Protein AF-A0A972DZ40-F1 (afdb_monomer_lite)

Foldseek 3Di:
DDDDDDDQDPVNVVVVVVVCVVPVQQPDPVSVVVVVCVCVVLVLVPPDLAHPPGDPVVLVVQLVVQCVVQVADDDVSVVVSVVVSSNVSSVVSVVVVVVVVVVVVVVVVLVPDVVNVVPVVVDDPPPPDDPDDDPDDDDDDDDDDDDDDDDD

Structure (mmCIF, N/CA/C/O backbone):
data_AF-A0A972DZ40-F1
#
_entry.id   AF-A0A972DZ40-F1
#
loop_
_atom_site.group_PDB
_atom_site.id
_atom_site.type_symbol
_atom_site.label_atom_id
_atom_site.label_alt_id
_atom_site.label_comp_id
_atom_site.label_asym_id
_atom_site.label_entity_id
_atom_site.label_seq_id
_atom_site.pdbx_PDB_ins_code
_atom_site.Cartn_x
_atom_site.Cartn_y
_atom_site.Cartn_z
_atom_site.occupancy
_atom_site.B_iso_or_equiv
_atom_site.auth_seq_id
_atom_site.auth_comp_id
_atom_site.auth_asym_id
_atom_site.auth_atom_id
_atom_site.pdbx_PDB_model_num
ATOM 1 N N . MET A 1 1 ? 30.325 13.848 11.980 1.00 39.97 1 MET A N 1
ATOM 2 C CA . MET A 1 1 ? 29.545 14.447 13.086 1.00 39.97 1 MET A CA 1
ATOM 3 C C . MET A 1 1 ? 28.977 13.327 13.951 1.00 39.97 1 MET A C 1
ATOM 5 O O . MET A 1 1 ? 28.125 12.584 13.479 1.00 39.97 1 MET A O 1
ATOM 9 N N . ALA A 1 2 ? 29.494 13.131 15.166 1.00 48.75 2 ALA A N 1
ATOM 10 C CA . ALA A 1 2 ? 28.999 12.096 16.076 1.00 48.75 2 ALA A CA 1
ATOM 11 C C . ALA A 1 2 ? 27.665 12.541 16.701 1.00 48.75 2 ALA A C 1
ATOM 13 O O . ALA A 1 2 ? 27.580 13.633 17.260 1.00 48.75 2 ALA A O 1
ATOM 14 N N . LYS A 1 3 ? 26.619 11.711 16.611 1.00 55.06 3 LYS A N 1
ATOM 15 C CA . LYS A 1 3 ? 25.353 11.950 17.319 1.00 55.06 3 LYS A CA 1
ATOM 16 C C . LYS A 1 3 ? 25.603 11.801 18.822 1.00 55.06 3 LYS A C 1
ATOM 18 O O . LYS A 1 3 ? 25.864 10.695 19.292 1.00 55.06 3 LYS A O 1
ATOM 23 N N . GLN A 1 4 ? 25.522 12.892 19.580 1.00 59.78 4 GLN A N 1
ATOM 24 C CA . GLN A 1 4 ? 25.469 12.819 21.040 1.00 59.78 4 GLN A CA 1
ATOM 25 C C . GLN A 1 4 ? 24.189 12.078 21.455 1.00 59.78 4 GLN A C 1
ATOM 27 O O . GLN A 1 4 ? 23.081 12.519 21.155 1.00 59.78 4 GLN A O 1
ATOM 32 N N . LYS A 1 5 ? 24.330 10.940 22.147 1.00 61.31 5 LYS A N 1
ATOM 33 C CA . LYS A 1 5 ? 23.217 10.303 22.863 1.00 61.31 5 LYS A CA 1
ATOM 34 C C . LYS A 1 5 ? 22.827 11.215 24.028 1.00 61.31 5 LYS A C 1
ATOM 36 O O . LYS A 1 5 ? 23.610 11.381 24.961 1.00 61.31 5 LYS A O 1
ATOM 41 N N . LEU A 1 6 ? 21.627 11.788 23.981 1.00 69.75 6 LEU A N 1
ATOM 42 C CA . LEU A 1 6 ? 21.019 12.456 25.133 1.00 69.75 6 LEU A CA 1
ATOM 43 C C . LEU A 1 6 ? 20.933 11.452 26.292 1.00 69.75 6 LEU A C 1
ATOM 45 O O . LEU A 1 6 ? 20.396 10.355 26.125 1.00 69.75 6 LEU A O 1
ATOM 49 N N . LYS A 1 7 ? 21.502 11.801 27.452 1.00 74.69 7 LYS A N 1
ATOM 50 C CA . LYS A 1 7 ? 21.421 10.967 28.655 1.00 74.69 7 LYS A CA 1
ATOM 51 C C . LYS A 1 7 ? 19.976 10.955 29.147 1.00 74.69 7 LYS A C 1
ATOM 53 O O . LYS A 1 7 ? 19.438 11.989 29.529 1.00 74.69 7 LYS A O 1
ATOM 58 N N . THR A 1 8 ? 19.360 9.779 29.127 1.00 78.62 8 THR A N 1
ATOM 59 C CA . THR A 1 8 ? 18.062 9.530 29.755 1.00 78.62 8 THR A CA 1
ATOM 60 C C . THR A 1 8 ? 18.179 9.809 31.251 1.00 78.62 8 THR A C 1
ATOM 62 O O . THR A 1 8 ? 19.106 9.331 31.899 1.00 78.62 8 THR A O 1
ATOM 65 N N . THR A 1 9 ? 17.268 10.609 31.796 1.00 84.50 9 THR A N 1
ATOM 66 C CA . THR A 1 9 ? 17.256 10.924 33.233 1.00 84.50 9 THR A CA 1
ATOM 67 C C . THR A 1 9 ? 16.855 9.701 34.062 1.00 84.50 9 THR A C 1
ATOM 69 O O . THR A 1 9 ? 16.181 8.792 33.566 1.00 84.50 9 THR A O 1
ATOM 72 N N . ASP A 1 10 ? 17.200 9.679 35.350 1.00 85.56 10 ASP A N 1
ATOM 73 C CA . ASP A 1 10 ? 16.820 8.575 36.246 1.00 85.56 10 ASP A CA 1
ATOM 74 C C . ASP A 1 10 ? 15.298 8.403 36.332 1.00 85.56 10 ASP A C 1
ATOM 76 O O . ASP A 1 10 ? 14.793 7.279 36.334 1.00 85.56 10 ASP A O 1
ATOM 80 N N . LYS A 1 11 ? 14.557 9.520 36.292 1.00 86.00 11 LYS A N 1
ATOM 81 C CA . LYS A 1 11 ? 13.089 9.531 36.222 1.00 86.00 11 LYS A CA 1
ATOM 82 C C . LYS A 1 11 ? 12.571 8.863 34.950 1.00 86.00 11 LYS A C 1
ATOM 84 O O . LYS A 1 11 ? 11.680 8.023 35.026 1.00 86.00 11 LYS A O 1
ATOM 89 N N . GLN A 1 12 ? 13.142 9.198 33.792 1.00 83.75 12 GLN A N 1
ATOM 90 C CA . GLN A 1 12 ? 12.773 8.562 32.523 1.00 83.75 12 GLN A CA 1
ATOM 91 C C . GLN A 1 12 ? 13.122 7.072 32.518 1.00 83.75 12 GLN A C 1
ATOM 93 O O . GLN A 1 12 ? 12.350 6.264 32.017 1.00 83.75 12 GLN A O 1
ATOM 98 N N . THR A 1 13 ? 14.246 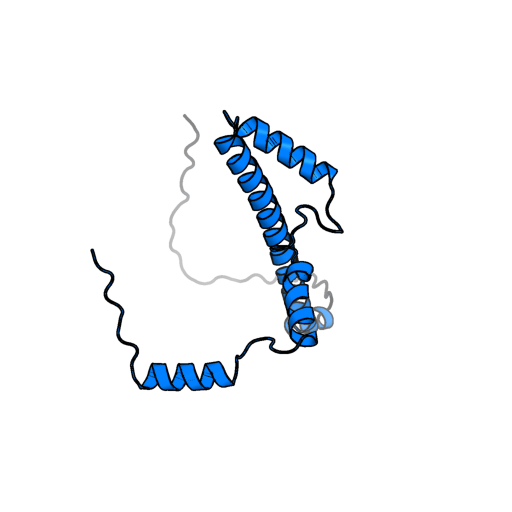6.684 33.11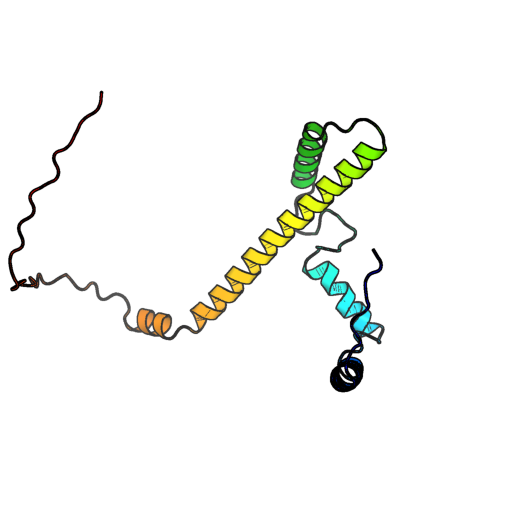9 1.00 87.19 13 THR A N 1
ATOM 99 C CA .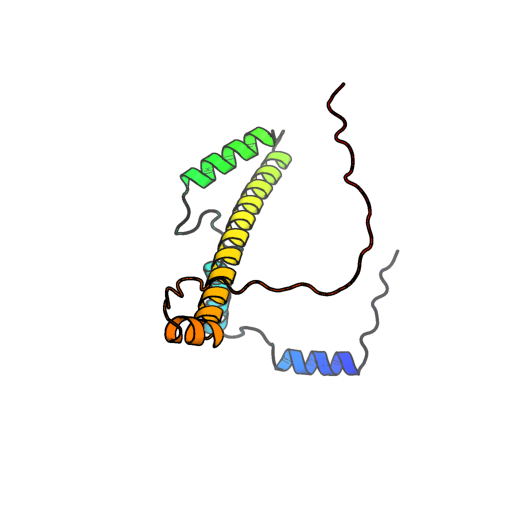 THR A 1 13 ? 14.654 5.275 33.194 1.00 87.19 13 THR A CA 1
ATOM 100 C C . THR A 1 13 ? 13.724 4.471 34.105 1.00 87.19 13 THR A C 1
ATOM 102 O O . THR A 1 13 ? 13.327 3.362 33.753 1.00 87.19 13 THR A O 1
ATOM 105 N N . ALA A 1 14 ? 13.329 5.028 35.253 1.00 88.31 14 ALA A N 1
ATOM 106 C CA . ALA A 1 14 ? 12.353 4.407 36.146 1.00 88.31 14 ALA A CA 1
ATOM 107 C C . ALA A 1 14 ? 10.974 4.264 35.482 1.00 88.31 14 ALA A C 1
ATOM 109 O O . ALA A 1 14 ? 10.375 3.193 35.558 1.00 88.31 14 ALA A O 1
ATOM 110 N N . ALA A 1 15 ? 10.514 5.299 34.773 1.00 85.88 15 ALA A N 1
ATOM 111 C CA . ALA A 1 15 ? 9.272 5.247 34.006 1.00 85.88 15 ALA A CA 1
ATOM 112 C C . ALA A 1 15 ? 9.334 4.202 32.880 1.00 85.88 15 ALA A C 1
ATOM 114 O O . ALA A 1 15 ? 8.416 3.402 32.741 1.00 85.88 15 ALA A O 1
ATOM 115 N N . ASN A 1 16 ? 10.437 4.140 32.126 1.00 84.75 16 ASN A N 1
ATOM 116 C CA . ASN A 1 16 ? 10.618 3.148 31.064 1.00 84.75 16 ASN A CA 1
ATOM 117 C C . ASN A 1 16 ? 10.625 1.712 31.604 1.00 84.75 16 ASN A C 1
ATOM 119 O O . ASN A 1 16 ? 10.059 0.835 30.960 1.00 84.75 16 ASN A O 1
ATOM 123 N N . ARG A 1 17 ? 11.229 1.466 32.778 1.00 85.56 17 ARG A N 1
ATOM 124 C CA . ARG A 1 17 ? 11.197 0.145 33.430 1.00 85.56 17 ARG A CA 1
ATOM 125 C C . ARG A 1 17 ? 9.777 -0.261 33.812 1.00 85.56 17 ARG A C 1
ATOM 127 O O . ARG A 1 17 ? 9.343 -1.338 33.426 1.00 85.56 17 ARG A O 1
ATOM 134 N N . ARG A 1 18 ? 9.036 0.633 34.472 1.00 86.31 18 ARG A N 1
ATOM 135 C CA . ARG A 1 18 ? 7.637 0.383 34.841 1.00 86.31 18 ARG A CA 1
ATOM 136 C C . ARG A 1 18 ? 6.754 0.145 33.610 1.00 86.31 18 ARG A C 1
ATOM 138 O O . ARG A 1 18 ? 5.995 -0.813 33.565 1.00 86.31 18 ARG A O 1
ATOM 145 N N . ASN A 1 19 ? 6.897 0.972 32.576 1.00 84.44 19 ASN A N 1
ATOM 146 C CA . ASN A 1 19 ? 6.137 0.806 31.338 1.00 84.44 19 ASN A CA 1
ATOM 147 C C . ASN A 1 19 ? 6.499 -0.501 30.616 1.00 84.44 19 ASN A C 1
ATOM 149 O O . ASN A 1 19 ? 5.634 -1.109 29.994 1.00 84.44 19 ASN A O 1
ATOM 153 N N . ALA A 1 20 ? 7.757 -0.946 30.691 1.00 80.50 20 ALA A N 1
ATOM 154 C CA . ALA A 1 20 ? 8.184 -2.215 30.108 1.00 80.50 20 ALA A CA 1
ATOM 155 C C . ALA A 1 20 ? 7.574 -3.425 30.831 1.00 80.50 20 ALA A C 1
ATOM 157 O O . ALA A 1 20 ? 7.239 -4.403 30.168 1.00 80.50 20 ALA A O 1
ATOM 158 N N . GLU A 1 21 ? 7.385 -3.352 32.152 1.00 79.38 21 GLU A N 1
ATOM 159 C CA . GLU A 1 21 ? 6.674 -4.378 32.932 1.00 79.38 21 GLU A CA 1
ATOM 160 C C . GLU A 1 21 ? 5.190 -4.465 32.534 1.00 79.38 21 GLU A C 1
ATOM 162 O O . GLU A 1 21 ? 4.637 -5.560 32.440 1.00 79.38 21 GLU A O 1
ATOM 167 N N . GLU A 1 22 ? 4.564 -3.326 32.219 1.00 76.94 22 GLU A N 1
ATOM 168 C CA . GLU A 1 22 ? 3.156 -3.247 31.804 1.00 76.94 22 GLU A CA 1
ATOM 169 C C . GLU A 1 22 ? 2.943 -3.540 30.294 1.00 76.94 22 GLU A C 1
ATOM 171 O O . GLU A 1 22 ? 1.875 -4.003 29.898 1.00 76.94 22 GLU A O 1
ATOM 176 N N . SER A 1 23 ? 3.949 -3.316 29.435 1.00 71.19 23 SER A N 1
ATOM 177 C CA . SER A 1 23 ? 3.852 -3.399 27.961 1.00 71.19 23 SER A CA 1
ATOM 178 C C . SER A 1 23 ? 4.831 -4.400 27.327 1.00 71.19 23 SER A C 1
ATOM 180 O O . SER A 1 23 ? 5.485 -4.103 26.327 1.00 71.19 23 SER A O 1
ATOM 182 N N . THR A 1 24 ? 4.912 -5.621 27.860 1.00 76.56 24 THR A N 1
ATOM 183 C CA . THR A 1 24 ? 5.812 -6.691 27.361 1.00 76.56 24 THR A CA 1
ATOM 184 C C . THR A 1 24 ? 5.465 -7.241 25.966 1.00 76.56 24 THR A C 1
ATOM 186 O O . THR A 1 24 ? 6.170 -8.101 25.435 1.00 76.56 24 THR A O 1
ATOM 189 N N . GLY A 1 25 ? 4.401 -6.737 25.336 1.00 75.31 25 GLY A N 1
ATOM 190 C CA . GLY A 1 25 ? 3.891 -7.265 24.077 1.00 75.31 25 GLY A CA 1
ATOM 191 C C . GLY A 1 25 ? 3.385 -8.712 24.210 1.00 75.31 25 GLY A C 1
ATOM 192 O O . GLY A 1 25 ? 3.294 -9.269 25.305 1.00 75.31 25 GLY A O 1
ATOM 193 N N . PRO A 1 26 ? 3.005 -9.360 23.101 1.00 81.62 26 PRO A N 1
ATOM 194 C CA . PRO A 1 26 ? 2.483 -10.718 23.146 1.00 81.62 26 PRO A CA 1
ATOM 195 C C . PRO A 1 26 ? 3.610 -11.739 23.377 1.00 81.62 26 PRO A C 1
ATOM 197 O O . PRO A 1 26 ? 4.339 -12.104 22.453 1.00 81.62 26 PRO A O 1
ATOM 200 N N . ILE A 1 27 ? 3.738 -12.236 24.609 1.00 85.12 27 ILE A N 1
ATOM 201 C CA . ILE A 1 27 ? 4.745 -13.251 24.976 1.00 85.12 27 ILE A CA 1
ATOM 202 C C . ILE A 1 27 ? 4.265 -14.694 24.762 1.00 85.12 27 ILE A C 1
ATOM 204 O O . ILE A 1 27 ? 5.078 -15.596 24.566 1.00 85.12 27 ILE A O 1
ATOM 208 N N . THR A 1 28 ? 2.949 -14.921 24.736 1.00 84.44 28 THR A N 1
ATOM 209 C CA . THR A 1 28 ? 2.361 -16.259 24.575 1.00 84.44 28 THR A CA 1
ATOM 210 C C . THR A 1 28 ? 2.148 -16.617 23.100 1.00 84.44 28 THR A C 1
ATOM 212 O O . THR A 1 28 ? 1.923 -15.720 22.284 1.00 84.44 28 THR A O 1
ATOM 215 N N . PRO A 1 29 ? 2.142 -17.912 22.725 1.00 82.75 29 PRO A N 1
ATOM 216 C CA . PRO A 1 29 ? 1.809 -18.337 21.362 1.00 82.75 29 PRO A CA 1
ATOM 217 C C . PRO A 1 29 ? 0.448 -17.810 20.882 1.00 82.75 29 PRO A C 1
ATOM 219 O O . PRO A 1 29 ? 0.342 -17.304 19.768 1.00 82.75 29 PRO A O 1
ATOM 222 N N . ALA A 1 30 ? -0.574 -17.834 21.745 1.00 81.44 30 ALA A N 1
ATOM 223 C CA . ALA A 1 30 ? -1.901 -17.293 21.443 1.00 81.44 30 ALA A CA 1
ATOM 224 C C . ALA A 1 30 ? -1.888 -15.764 21.267 1.00 81.44 30 ALA A C 1
ATOM 226 O O . ALA A 1 30 ? -2.504 -15.238 20.340 1.00 81.44 30 ALA A O 1
ATOM 227 N N . GLY A 1 31 ? -1.149 -15.040 22.115 1.00 81.44 31 GLY A N 1
ATOM 228 C CA . GLY A 1 31 ? -0.966 -13.595 21.985 1.00 81.44 31 GLY A CA 1
ATOM 229 C C . GLY A 1 31 ? -0.237 -13.225 20.695 1.00 81.44 31 GLY A C 1
ATOM 230 O O . GLY A 1 31 ? -0.648 -12.295 20.003 1.00 81.44 31 GLY A O 1
ATOM 231 N N . LYS A 1 32 ? 0.801 -13.985 20.327 1.00 82.50 32 LYS A N 1
ATOM 232 C CA . LYS A 1 32 ? 1.528 -13.816 19.061 1.00 82.50 32 LYS A CA 1
ATOM 233 C C . LYS A 1 32 ? 0.638 -14.110 17.858 1.00 82.50 32 LYS A C 1
ATOM 235 O O . LYS A 1 32 ? 0.657 -13.335 16.911 1.00 82.50 32 LYS A O 1
ATOM 240 N N . ALA A 1 33 ? -0.188 -15.156 17.918 1.00 78.81 33 ALA A N 1
ATOM 241 C CA . ALA A 1 33 ? -1.171 -15.462 16.878 1.00 78.81 33 ALA A CA 1
ATOM 242 C C . ALA A 1 33 ? -2.251 -14.373 16.754 1.00 78.81 33 ALA A C 1
ATOM 244 O O . ALA A 1 33 ? -2.714 -14.063 15.662 1.00 78.81 33 ALA A O 1
ATOM 245 N N . LYS A 1 34 ? -2.649 -13.741 17.862 1.00 76.50 34 LYS A N 1
ATOM 246 C CA . LYS A 1 34 ? -3.566 -12.595 17.825 1.00 76.50 34 LYS A CA 1
ATOM 247 C C . LYS A 1 34 ? -2.893 -11.356 17.232 1.00 76.50 34 LYS A C 1
ATOM 249 O O . LYS A 1 34 ? -3.492 -10.681 16.404 1.00 76.50 34 LYS A O 1
ATOM 254 N N . ALA A 1 35 ? -1.645 -11.083 17.606 1.00 75.06 35 ALA A N 1
ATOM 255 C CA . ALA A 1 35 ? -0.875 -9.969 17.060 1.00 75.06 35 ALA A CA 1
ATOM 256 C C . ALA A 1 35 ? -0.530 -10.156 15.575 1.00 75.06 35 ALA A C 1
ATOM 258 O O . ALA A 1 35 ? -0.565 -9.183 14.825 1.00 75.06 35 ALA A O 1
ATOM 259 N N . SER A 1 36 ? -0.275 -11.386 15.113 1.00 70.31 36 SER A N 1
ATOM 260 C CA . SER A 1 36 ? -0.066 -11.668 13.686 1.00 70.31 36 SER A CA 1
ATOM 261 C C . SER A 1 36 ? -1.325 -11.412 12.861 1.00 70.31 36 SER A C 1
ATOM 263 O O . SER A 1 36 ? -1.232 -11.014 11.708 1.00 70.31 36 SER A O 1
ATOM 265 N N . ARG A 1 37 ? -2.518 -11.519 13.453 1.00 65.81 37 ARG A N 1
ATOM 266 C CA . ARG A 1 37 ? -3.763 -11.143 12.771 1.00 65.81 37 ARG A CA 1
ATOM 267 C C . ARG A 1 37 ? -3.908 -9.639 12.547 1.00 65.81 37 ARG A C 1
ATOM 269 O O . ARG A 1 37 ? -4.725 -9.267 11.714 1.00 65.81 37 ARG A O 1
ATOM 276 N N . ASN A 1 38 ? -3.119 -8.774 13.194 1.00 61.19 38 ASN A N 1
ATOM 277 C CA . ASN A 1 38 ? -3.127 -7.337 12.883 1.00 61.19 38 ASN A CA 1
ATOM 278 C C . ASN A 1 38 ? -2.595 -7.060 11.468 1.00 61.19 38 ASN A C 1
ATOM 280 O O . ASN A 1 38 ? -3.113 -6.171 10.791 1.00 61.19 38 ASN A O 1
ATOM 284 N N . SER A 1 39 ? -1.614 -7.843 10.993 1.00 60.69 39 SER A N 1
ATOM 285 C CA . SER A 1 39 ? -1.142 -7.740 9.604 1.00 60.69 39 SER A CA 1
ATOM 286 C C . SER A 1 39 ? -2.204 -8.198 8.608 1.00 60.69 39 SER A C 1
ATOM 288 O O . SER A 1 39 ? -2.248 -7.675 7.502 1.00 60.69 39 SER A O 1
ATOM 290 N N . ILE A 1 40 ? -3.078 -9.122 9.020 1.00 61.81 40 ILE A N 1
ATOM 291 C CA . ILE A 1 40 ? -4.174 -9.668 8.213 1.00 61.81 40 ILE A CA 1
ATOM 292 C C . ILE A 1 40 ? -5.388 -8.729 8.227 1.00 61.81 40 ILE A C 1
ATOM 294 O O . ILE A 1 40 ? -5.994 -8.522 7.184 1.00 61.81 40 ILE A O 1
ATOM 298 N N . LYS A 1 41 ? -5.716 -8.112 9.374 1.00 61.53 41 LYS A N 1
ATOM 299 C CA . LYS A 1 41 ? -6.878 -7.217 9.530 1.00 61.53 41 LYS A CA 1
ATOM 300 C C . LYS A 1 41 ? -6.817 -6.030 8.573 1.00 61.53 41 LYS A C 1
ATOM 302 O O . LYS A 1 41 ? -7.817 -5.696 7.957 1.00 61.53 41 LYS A O 1
ATOM 307 N N . HIS A 1 42 ? -5.650 -5.401 8.469 1.00 64.88 42 HIS A N 1
ATOM 308 C CA . HIS A 1 42 ? -5.459 -4.254 7.580 1.00 64.88 42 HIS A CA 1
ATOM 309 C C . HIS A 1 42 ? -4.689 -4.616 6.313 1.00 64.88 42 HIS A C 1
ATOM 311 O O . HIS A 1 42 ? -4.594 -3.816 5.386 1.00 64.88 42 HIS A O 1
ATOM 317 N N . GLY A 1 43 ? -4.080 -5.802 6.267 1.00 65.81 43 GLY A N 1
ATOM 318 C CA . GLY A 1 43 ? -3.382 -6.264 5.080 1.00 65.81 43 GLY A CA 1
ATOM 319 C C . GLY A 1 43 ? -2.090 -5.520 4.742 1.00 65.81 43 GLY A C 1
ATOM 320 O O . GLY A 1 43 ? -1.428 -5.849 3.763 1.00 65.81 43 GLY A O 1
ATOM 321 N N . LEU A 1 44 ? -1.730 -4.485 5.503 1.00 67.38 44 LEU A N 1
ATOM 322 C CA . LEU A 1 44 ? -0.638 -3.569 5.159 1.00 67.38 44 LEU A CA 1
ATOM 323 C C . LEU A 1 44 ? 0.728 -4.256 5.183 1.00 67.38 44 LEU A C 1
ATOM 325 O O . LEU A 1 44 ? 1.590 -3.953 4.364 1.00 67.38 44 LEU A O 1
ATOM 329 N N . LEU A 1 45 ? 0.902 -5.215 6.092 1.00 65.69 45 LEU A N 1
ATOM 330 C CA . LEU A 1 45 ? 2.112 -6.028 6.218 1.00 65.69 45 LEU A CA 1
ATOM 331 C C . LEU A 1 45 ? 1.907 -7.456 5.700 1.00 65.69 45 LEU A C 1
ATOM 333 O O . LEU A 1 45 ? 2.701 -8.339 6.016 1.00 65.69 45 LEU A O 1
ATOM 337 N N . ALA A 1 46 ? 0.830 -7.709 4.954 1.00 70.06 46 ALA A N 1
ATOM 338 C CA . ALA A 1 46 ? 0.615 -9.018 4.366 1.00 70.06 46 ALA A CA 1
ATOM 339 C C . ALA A 1 46 ? 1.701 -9.325 3.322 1.00 70.06 46 ALA A C 1
ATOM 341 O O . ALA A 1 46 ? 2.144 -8.446 2.565 1.00 70.06 46 ALA A O 1
ATOM 342 N N . SER A 1 47 ? 2.126 -10.591 3.308 1.00 69.62 47 SER A N 1
ATOM 343 C CA . SER A 1 47 ? 3.046 -11.133 2.306 1.00 69.62 47 SER A CA 1
ATOM 344 C C . SER A 1 47 ? 2.425 -11.065 0.913 1.00 69.62 47 SER A C 1
ATOM 346 O O . SER A 1 47 ? 3.102 -10.683 -0.041 1.00 69.62 47 SER A O 1
ATOM 348 N N . ASP A 1 48 ? 1.123 -11.337 0.826 1.00 76.19 48 ASP A N 1
ATOM 349 C CA . ASP A 1 48 ? 0.359 -11.225 -0.408 1.00 76.19 48 ASP A CA 1
ATOM 350 C C . ASP A 1 48 ? 0.072 -9.760 -0.749 1.00 76.19 48 ASP A C 1
ATOM 352 O O . ASP A 1 48 ? -0.375 -8.967 0.087 1.00 76.19 48 ASP A O 1
ATOM 356 N N . ILE A 1 49 ? 0.347 -9.389 -2.002 1.00 79.94 49 ILE A N 1
ATOM 357 C CA . ILE A 1 49 ? 0.117 -8.024 -2.490 1.00 79.94 49 ILE A CA 1
ATOM 358 C C . ILE A 1 49 ? -1.373 -7.776 -2.711 1.00 79.94 49 ILE A C 1
ATOM 360 O O . ILE A 1 49 ? -1.833 -6.688 -2.388 1.00 79.94 49 ILE A O 1
ATOM 364 N N . VAL A 1 50 ? -2.112 -8.769 -3.204 1.00 83.50 50 VAL A N 1
ATOM 365 C CA . VAL A 1 50 ? -3.565 -8.711 -3.417 1.00 83.50 50 VAL A CA 1
ATOM 366 C C . VAL A 1 50 ? -4.237 -9.543 -2.334 1.00 83.50 50 VAL A C 1
ATOM 368 O O . VAL A 1 50 ? -3.870 -10.702 -2.144 1.00 83.50 50 VAL A O 1
ATOM 371 N N . LEU A 1 51 ? -5.192 -8.956 -1.618 1.00 83.44 51 LEU A N 1
ATOM 372 C CA . LEU A 1 51 ? -5.901 -9.623 -0.522 1.00 83.44 51 LEU A CA 1
ATOM 373 C C . LEU A 1 51 ? -7.327 -10.010 -0.906 1.00 83.44 51 LEU A C 1
ATOM 375 O O . LEU A 1 51 ? -7.862 -9.555 -1.913 1.00 83.44 51 LEU A O 1
ATOM 379 N N . GLY A 1 52 ? -7.953 -10.858 -0.085 1.00 75.31 52 GLY A N 1
ATOM 380 C CA . GLY A 1 52 ? -9.361 -11.217 -0.255 1.00 75.31 52 GLY A CA 1
ATOM 381 C C . GLY A 1 52 ? -10.247 -9.969 -0.258 1.00 75.31 52 GLY A C 1
ATOM 382 O O . GLY A 1 52 ? -10.188 -9.176 0.678 1.00 75.31 52 GLY A O 1
ATOM 383 N N . GLY A 1 53 ? -11.040 -9.799 -1.319 1.00 79.12 53 GLY A N 1
ATOM 384 C CA . GLY A 1 53 ? -11.870 -8.610 -1.554 1.00 79.12 53 GLY A CA 1
ATOM 385 C C . GLY A 1 53 ? -11.268 -7.598 -2.534 1.00 79.12 53 GLY A C 1
ATOM 386 O O . GLY A 1 53 ? -11.959 -6.670 -2.941 1.00 79.12 53 GLY A O 1
ATOM 387 N N . GLU A 1 54 ? -10.017 -7.780 -2.959 1.00 85.94 54 GLU A N 1
ATOM 388 C CA . GLU A 1 54 ? -9.403 -6.980 -4.021 1.00 85.94 54 GLU A CA 1
ATOM 389 C C . GLU A 1 54 ? -9.401 -7.738 -5.353 1.00 85.94 54 GLU A C 1
ATOM 391 O O . GLU A 1 54 ? -9.228 -8.957 -5.386 1.00 85.94 54 GLU A O 1
ATOM 396 N N . SER A 1 55 ? -9.556 -7.011 -6.463 1.00 89.69 55 SER A N 1
ATOM 397 C CA . SER A 1 55 ? -9.419 -7.590 -7.801 1.00 89.69 55 SER A CA 1
ATOM 398 C C . SER A 1 55 ? -7.945 -7.751 -8.162 1.00 89.69 55 SER A C 1
ATOM 400 O O . SER A 1 55 ? -7.150 -6.807 -8.095 1.00 89.69 55 SER A O 1
ATOM 402 N N . ARG A 1 56 ? -7.590 -8.970 -8.573 1.00 89.44 56 ARG A N 1
ATOM 403 C CA . ARG A 1 56 ? -6.265 -9.284 -9.113 1.00 89.44 56 ARG A CA 1
ATOM 404 C C . ARG A 1 56 ? -6.041 -8.579 -10.445 1.00 89.44 56 ARG A C 1
ATOM 406 O O . ARG A 1 56 ? -4.952 -8.076 -10.686 1.00 89.44 56 ARG A O 1
ATOM 413 N N . GLU A 1 57 ? -7.080 -8.500 -11.257 1.00 92.12 57 GLU A N 1
ATOM 414 C CA . GLU A 1 57 ? -7.081 -7.890 -12.582 1.00 92.12 57 GLU A CA 1
ATOM 415 C C . GLU A 1 57 ? -6.824 -6.379 -12.480 1.00 92.12 57 GLU A C 1
ATOM 417 O O . GLU A 1 57 ? -5.999 -5.835 -13.214 1.00 92.12 57 GLU A O 1
ATOM 422 N N . GLU A 1 58 ? -7.453 -5.699 -11.512 1.00 93.50 58 GLU A N 1
ATOM 423 C CA . GLU A 1 58 ? -7.162 -4.288 -11.225 1.00 93.50 58 GLU A CA 1
ATOM 424 C C . GLU A 1 58 ? -5.709 -4.079 -10.796 1.00 93.50 58 GLU A C 1
ATOM 426 O O . GLU A 1 58 ? -5.079 -3.096 -11.194 1.00 93.50 58 GLU A O 1
ATOM 431 N N . PHE A 1 59 ? -5.176 -4.981 -9.968 1.00 94.19 59 PHE A N 1
ATOM 432 C CA . PHE A 1 59 ? -3.782 -4.908 -9.549 1.00 94.19 59 PHE A CA 1
ATOM 433 C C . PHE A 1 59 ? -2.826 -5.123 -10.725 1.00 94.19 59 PHE A C 1
ATOM 435 O O . PHE A 1 59 ? -1.849 -4.389 -10.841 1.00 94.19 59 PHE A O 1
ATOM 442 N N . GLU A 1 60 ? -3.095 -6.095 -11.594 1.00 93.94 60 GLU A N 1
ATOM 443 C CA . GLU A 1 60 ? -2.270 -6.382 -12.771 1.00 93.94 60 GLU A CA 1
ATOM 444 C C . GLU A 1 60 ? -2.280 -5.208 -13.752 1.00 93.94 60 GLU A C 1
ATOM 446 O O . GLU A 1 60 ? -1.212 -4.726 -14.121 1.00 93.94 60 GLU A O 1
ATOM 451 N N . SER A 1 61 ? -3.453 -4.645 -14.057 1.00 96.62 61 SER A N 1
ATOM 452 C CA . SER A 1 61 ? -3.563 -3.441 -14.891 1.00 96.62 61 SER A CA 1
ATOM 453 C C . SER A 1 61 ? -2.829 -2.239 -14.282 1.00 96.62 61 SER A C 1
ATOM 455 O O . SER A 1 61 ? -2.101 -1.523 -14.980 1.00 96.62 61 SER A O 1
ATOM 457 N N . PHE A 1 62 ? -2.963 -2.033 -12.967 1.00 96.56 62 PHE A N 1
ATOM 458 C CA . PHE A 1 62 ? -2.233 -0.989 -12.249 1.00 96.56 62 PHE A CA 1
ATOM 459 C C . PHE A 1 62 ? -0.717 -1.214 -12.299 1.00 96.56 62 PHE A C 1
ATOM 461 O O . PHE A 1 62 ? 0.030 -0.275 -12.575 1.00 96.56 62 PHE A O 1
ATOM 468 N N . ARG A 1 63 ? -0.260 -2.446 -12.046 1.00 96.44 63 ARG A N 1
ATOM 469 C CA . ARG A 1 63 ? 1.152 -2.832 -12.119 1.00 96.44 63 ARG A CA 1
ATOM 470 C C . ARG A 1 63 ? 1.701 -2.532 -13.502 1.00 96.44 63 ARG A C 1
ATOM 472 O O . ARG A 1 63 ? 2.709 -1.845 -13.584 1.00 96.44 63 ARG A O 1
ATOM 479 N N . ASP A 1 64 ? 1.046 -3.017 -14.548 1.00 96.75 64 ASP A N 1
ATOM 480 C CA . ASP A 1 64 ? 1.552 -2.919 -15.917 1.00 96.75 64 ASP A CA 1
ATOM 481 C C . ASP A 1 64 ? 1.660 -1.455 -16.349 1.00 96.75 64 ASP A C 1
ATOM 483 O O . ASP A 1 64 ? 2.718 -1.029 -16.801 1.00 96.75 64 ASP A O 1
ATOM 487 N N . THR A 1 65 ? 0.638 -0.647 -16.047 1.00 97.81 65 THR A N 1
ATOM 488 C CA . THR A 1 65 ? 0.662 0.807 -16.289 1.00 97.81 65 THR A CA 1
ATOM 489 C C . THR A 1 65 ? 1.813 1.501 -15.552 1.00 97.81 65 THR A C 1
ATOM 491 O O . THR A 1 65 ? 2.427 2.435 -16.066 1.00 97.81 65 THR A O 1
ATOM 494 N N . MET A 1 66 ? 2.087 1.099 -14.310 1.00 97.50 66 MET A N 1
ATOM 495 C CA . MET A 1 66 ? 3.146 1.705 -13.503 1.00 97.50 66 MET A CA 1
ATOM 496 C C . MET A 1 66 ? 4.536 1.280 -13.971 1.00 97.50 66 MET A C 1
ATOM 498 O O . MET A 1 66 ? 5.423 2.124 -14.019 1.00 97.50 66 MET A O 1
ATOM 502 N N . ILE A 1 67 ? 4.731 0.004 -14.314 1.00 97.62 67 ILE A N 1
ATOM 503 C CA . ILE A 1 67 ? 6.003 -0.494 -14.848 1.00 97.62 67 ILE A CA 1
ATOM 504 C C . ILE A 1 67 ? 6.303 0.173 -16.192 1.00 97.62 67 ILE A C 1
ATOM 506 O O . ILE A 1 67 ? 7.407 0.677 -16.364 1.00 97.62 67 ILE A O 1
ATOM 510 N N . GLU A 1 68 ? 5.314 0.274 -17.085 1.00 97.50 68 GLU A N 1
ATOM 511 C CA . GLU A 1 68 ? 5.458 0.970 -18.371 1.00 97.50 68 GLU A CA 1
ATOM 512 C C . GLU A 1 68 ? 5.872 2.437 -18.187 1.00 97.50 68 GLU A C 1
ATOM 514 O O . GLU A 1 68 ? 6.746 2.934 -18.885 1.00 97.50 68 GLU A O 1
ATOM 519 N N . ARG A 1 69 ? 5.282 3.141 -17.213 1.00 97.38 69 ARG A N 1
ATOM 520 C CA . ARG A 1 69 ? 5.616 4.550 -16.937 1.00 97.38 69 ARG A CA 1
ATOM 521 C C . ARG A 1 69 ? 6.957 4.751 -16.245 1.00 97.38 69 ARG A C 1
ATOM 523 O O . ARG A 1 69 ? 7.529 5.831 -16.364 1.00 97.38 69 ARG A O 1
ATOM 530 N N . LEU A 1 70 ? 7.381 3.783 -15.438 1.00 97.12 70 LEU A N 1
ATOM 531 C CA . LEU A 1 70 ? 8.668 3.834 -14.752 1.00 97.12 70 LEU A CA 1
ATOM 532 C C . LEU A 1 70 ? 9.821 3.503 -15.699 1.00 97.12 70 LEU A C 1
ATOM 534 O O . LEU A 1 70 ? 10.925 3.947 -15.413 1.00 97.12 70 LEU A O 1
ATOM 538 N N . ASP A 1 71 ? 9.543 2.761 -16.777 1.00 97.38 71 ASP A N 1
ATOM 539 C CA . ASP A 1 71 ? 10.494 2.371 -17.824 1.00 97.38 71 ASP A CA 1
ATOM 540 C C . ASP A 1 71 ? 11.846 1.897 -17.255 1.00 97.38 71 ASP A C 1
ATOM 542 O O . ASP A 1 71 ? 12.883 2.506 -17.517 1.00 97.38 71 ASP A O 1
ATOM 546 N N . PRO A 1 72 ? 11.846 0.871 -16.379 1.00 96.94 72 PRO A N 1
ATOM 547 C CA . PRO A 1 72 ? 13.060 0.456 -15.691 1.00 96.94 72 PRO A CA 1
ATOM 548 C C . PRO A 1 72 ? 14.073 -0.163 -16.658 1.00 96.94 72 PRO A C 1
ATOM 550 O O . PRO A 1 72 ? 13.767 -1.149 -17.337 1.00 96.94 72 PRO A O 1
ATOM 553 N N . ASP A 1 73 ? 15.310 0.327 -16.621 1.00 96.88 73 ASP A N 1
ATOM 554 C CA . ASP A 1 73 ? 16.426 -0.234 -17.378 1.00 96.88 73 ASP A CA 1
ATOM 555 C C . ASP A 1 73 ? 17.327 -1.089 -16.471 1.00 96.88 73 ASP A C 1
ATOM 557 O O . ASP A 1 73 ? 18.018 -0.627 -15.557 1.00 96.88 73 ASP A O 1
ATOM 561 N N . GLY A 1 74 ? 17.297 -2.398 -16.709 1.00 96.44 74 GLY A N 1
ATOM 562 C CA . GLY A 1 74 ? 18.088 -3.376 -15.971 1.00 96.44 74 GLY A CA 1
ATOM 563 C C . GLY A 1 74 ? 17.474 -3.863 -14.651 1.00 96.44 74 GLY A C 1
ATOM 564 O O . GLY A 1 74 ? 16.398 -3.461 -14.206 1.00 96.44 74 GLY A O 1
ATOM 565 N N . GLU A 1 75 ? 18.162 -4.815 -14.021 1.00 95.31 75 GLU A N 1
ATOM 566 C CA . GLU A 1 75 ? 17.610 -5.618 -12.918 1.00 95.31 75 GLU A CA 1
ATOM 567 C C . GLU A 1 75 ? 17.345 -4.803 -11.643 1.00 95.31 75 GLU A C 1
ATOM 569 O O . GLU A 1 75 ? 16.339 -4.997 -10.956 1.00 95.31 75 GLU A O 1
ATOM 574 N N . LEU A 1 76 ? 18.238 -3.861 -11.321 1.00 97.38 76 LEU A N 1
ATOM 575 C CA . LEU A 1 76 ? 18.099 -3.027 -10.128 1.00 97.38 76 LEU A CA 1
ATOM 576 C C . LEU A 1 76 ? 16.851 -2.143 -10.220 1.00 97.38 76 LEU A C 1
ATOM 578 O O . LEU A 1 76 ? 16.086 -2.049 -9.257 1.00 97.38 76 LEU A O 1
ATOM 582 N N . GLU A 1 77 ? 16.643 -1.515 -11.374 1.00 97.38 77 GLU A N 1
ATOM 583 C CA . GLU A 1 77 ? 15.497 -0.646 -11.613 1.00 97.38 77 GLU A CA 1
ATOM 584 C C . GLU A 1 77 ? 14.201 -1.450 -11.645 1.00 97.38 77 GLU A C 1
ATOM 586 O O . GLU A 1 77 ? 13.228 -1.041 -11.014 1.00 97.38 77 GLU A O 1
ATOM 591 N N . ASN A 1 78 ? 14.210 -2.647 -12.239 1.00 96.25 78 ASN A N 1
ATOM 592 C CA . ASN A 1 78 ? 13.065 -3.559 -12.209 1.00 96.25 78 ASN A CA 1
ATOM 593 C C . ASN A 1 78 ? 12.677 -3.942 -10.776 1.00 96.25 78 ASN A C 1
ATOM 595 O O . ASN A 1 78 ? 11.514 -3.813 -10.376 1.00 96.25 78 ASN A O 1
ATOM 599 N N . MET A 1 79 ? 13.650 -4.339 -9.952 1.00 96.75 79 MET A N 1
ATOM 600 C CA . MET A 1 79 ? 13.408 -4.637 -8.539 1.00 96.75 79 MET A CA 1
ATOM 601 C C . MET A 1 79 ? 12.801 -3.427 -7.808 1.00 96.75 79 MET A C 1
ATOM 603 O O . MET A 1 79 ? 11.862 -3.583 -7.017 1.00 96.75 79 MET A O 1
ATOM 607 N N . LEU A 1 80 ? 13.314 -2.217 -8.046 1.00 97.06 80 LEU A N 1
ATOM 608 C CA . LEU A 1 80 ? 12.788 -0.998 -7.429 1.00 97.06 80 LEU A CA 1
ATOM 609 C C . LEU A 1 80 ? 11.380 -0.663 -7.933 1.00 97.06 80 LEU A C 1
ATOM 611 O O . LEU A 1 80 ? 10.512 -0.350 -7.115 1.00 97.06 80 LEU A O 1
ATOM 615 N N . ALA A 1 81 ? 11.120 -0.802 -9.230 1.00 97.50 81 ALA A N 1
ATOM 616 C CA . ALA A 1 81 ? 9.819 -0.560 -9.839 1.00 97.50 81 ALA A CA 1
ATOM 617 C C . ALA A 1 81 ? 8.748 -1.487 -9.247 1.00 97.50 81 ALA A C 1
ATOM 619 O O . ALA A 1 81 ? 7.705 -1.021 -8.781 1.00 97.50 81 ALA A O 1
ATOM 620 N N . HIS A 1 82 ? 9.040 -2.784 -9.111 1.00 94.25 82 HIS A N 1
ATOM 621 C CA . HIS A 1 82 ? 8.134 -3.723 -8.444 1.00 94.25 82 HIS A CA 1
ATOM 622 C C . HIS A 1 82 ? 7.871 -3.359 -6.974 1.00 94.25 82 HIS A C 1
ATOM 624 O O . HIS A 1 82 ? 6.738 -3.485 -6.496 1.00 94.25 82 HIS A O 1
ATOM 630 N N . ARG A 1 83 ? 8.881 -2.859 -6.247 1.00 94.75 83 ARG A N 1
ATOM 631 C CA . ARG A 1 83 ? 8.700 -2.373 -4.866 1.00 94.75 83 ARG A CA 1
ATOM 632 C C . ARG A 1 83 ? 7.824 -1.124 -4.810 1.00 94.75 83 ARG A C 1
ATOM 634 O O . ARG A 1 83 ? 6.987 -1.031 -3.911 1.00 94.75 83 ARG A O 1
ATOM 641 N N . ILE A 1 84 ? 7.985 -0.199 -5.756 1.00 96.44 84 ILE A N 1
ATOM 642 C CA . ILE A 1 84 ? 7.151 1.004 -5.878 1.00 96.44 84 ILE A CA 1
ATOM 643 C C . ILE A 1 84 ? 5.696 0.601 -6.116 1.00 96.44 84 ILE A C 1
ATOM 645 O O . ILE A 1 84 ? 4.826 1.032 -5.361 1.00 96.44 84 ILE A O 1
ATOM 649 N N . VAL A 1 85 ? 5.432 -0.280 -7.085 1.00 96.25 85 VAL A N 1
ATOM 650 C CA . VAL A 1 85 ? 4.076 -0.773 -7.379 1.00 96.25 85 VAL A CA 1
ATOM 651 C C . VAL A 1 85 ? 3.447 -1.422 -6.148 1.00 96.25 85 VAL A C 1
ATOM 653 O O . VAL A 1 85 ? 2.332 -1.076 -5.750 1.00 96.25 85 VAL A O 1
ATOM 656 N N . ALA A 1 86 ? 4.172 -2.336 -5.504 1.00 91.94 86 ALA A N 1
ATOM 657 C CA . ALA A 1 86 ? 3.667 -3.052 -4.340 1.00 91.94 86 ALA A CA 1
ATOM 658 C C . ALA A 1 86 ? 3.444 -2.123 -3.129 1.00 91.94 86 ALA A C 1
ATOM 660 O O . ALA A 1 86 ? 2.551 -2.370 -2.315 1.00 91.94 86 ALA A O 1
ATOM 661 N N . GLY A 1 87 ? 4.252 -1.070 -2.983 1.00 92.94 87 GLY A N 1
ATOM 662 C CA . GLY A 1 87 ? 4.068 -0.031 -1.969 1.00 92.94 87 GLY A CA 1
ATOM 663 C C . GLY A 1 87 ? 2.858 0.855 -2.265 1.00 92.94 87 GLY A C 1
ATOM 664 O O . GLY A 1 87 ? 2.019 1.061 -1.390 1.00 92.94 87 GLY A O 1
ATOM 665 N N . ALA A 1 88 ? 2.719 1.310 -3.510 1.00 94.75 88 ALA A N 1
ATOM 666 C CA . ALA A 1 88 ? 1.605 2.143 -3.952 1.00 94.75 88 ALA A CA 1
ATOM 667 C C . ALA A 1 88 ? 0.254 1.427 -3.797 1.00 94.75 88 ALA A C 1
ATOM 669 O O . ALA A 1 88 ? -0.705 2.023 -3.305 1.00 94.75 88 ALA A O 1
ATOM 670 N N . TRP A 1 89 ? 0.187 0.129 -4.118 1.00 94.25 89 TRP A N 1
ATOM 671 C CA . TRP A 1 89 ? -1.027 -0.666 -3.907 1.00 94.25 89 TRP A CA 1
ATOM 672 C C . TRP A 1 89 ? -1.418 -0.749 -2.424 1.00 94.25 89 TRP A C 1
ATOM 674 O O . TRP A 1 89 ? -2.576 -0.528 -2.063 1.00 94.25 89 TRP A O 1
ATOM 684 N N . ARG A 1 90 ? -0.438 -0.979 -1.537 1.00 90.94 90 ARG A N 1
ATOM 685 C CA . ARG A 1 90 ? -0.661 -0.987 -0.080 1.00 90.94 90 ARG A CA 1
ATOM 686 C C . ARG A 1 90 ? -1.114 0.374 0.449 1.00 90.94 90 ARG A C 1
ATOM 688 O O . ARG A 1 90 ? -1.978 0.410 1.319 1.00 90.94 90 ARG A O 1
ATOM 695 N N . LEU A 1 91 ? -0.580 1.478 -0.076 1.00 92.12 91 LEU A N 1
ATOM 696 C CA . LEU A 1 91 ? -1.019 2.830 0.292 1.00 92.12 91 LEU A CA 1
ATOM 697 C C . LEU A 1 91 ? -2.458 3.103 -0.156 1.00 92.12 91 LEU A C 1
ATOM 699 O O . LEU A 1 91 ? -3.246 3.638 0.622 1.00 92.12 91 LEU A O 1
ATOM 703 N N . ARG A 1 92 ? -2.835 2.672 -1.366 1.00 91.69 92 ARG A N 1
ATOM 704 C CA . ARG A 1 92 ? -4.224 2.765 -1.842 1.00 91.69 92 ARG A CA 1
ATOM 705 C C . ARG A 1 92 ? -5.174 2.013 -0.909 1.00 91.69 92 ARG A C 1
ATOM 707 O O . ARG A 1 92 ? -6.217 2.550 -0.546 1.00 91.69 92 ARG A O 1
ATOM 714 N N . ARG A 1 93 ? -4.793 0.808 -0.473 1.00 89.50 93 ARG A N 1
ATOM 715 C CA . ARG A 1 93 ? -5.543 0.040 0.534 1.00 89.50 93 ARG A CA 1
ATOM 716 C C . ARG A 1 93 ? -5.634 0.774 1.870 1.00 89.50 93 ARG A C 1
ATOM 718 O O . ARG A 1 93 ? -6.726 0.861 2.419 1.00 89.50 93 ARG A O 1
ATOM 725 N N . ALA A 1 94 ? -4.520 1.309 2.375 1.00 89.38 94 ALA A N 1
ATOM 726 C CA . ALA A 1 94 ? -4.494 2.062 3.629 1.00 89.38 94 ALA A CA 1
ATOM 727 C C . ALA A 1 94 ? -5.501 3.218 3.608 1.00 89.38 94 ALA A C 1
ATOM 729 O O . ALA A 1 94 ? -6.277 3.358 4.548 1.00 89.38 94 ALA A O 1
ATOM 730 N N . GLY A 1 95 ? -5.546 3.970 2.502 1.00 89.75 95 GLY A N 1
ATOM 731 C CA . GLY A 1 95 ? -6.512 5.051 2.319 1.00 89.75 95 GLY A CA 1
ATOM 732 C C . GLY A 1 95 ? -7.964 4.567 2.327 1.00 89.75 95 GLY A C 1
ATOM 733 O O . GLY A 1 95 ? -8.797 5.185 2.980 1.00 89.75 95 GLY A O 1
ATOM 734 N N . ARG A 1 96 ? -8.287 3.442 1.668 1.00 88.69 96 ARG A N 1
ATOM 735 C CA . ARG A 1 96 ? -9.653 2.873 1.720 1.00 88.69 96 ARG A CA 1
ATOM 736 C C . ARG A 1 96 ? -10.056 2.499 3.148 1.00 88.69 96 ARG A C 1
ATOM 738 O O . ARG A 1 96 ? -11.118 2.907 3.599 1.00 88.69 96 ARG A O 1
ATOM 745 N N . ILE A 1 97 ? -9.177 1.797 3.865 1.00 87.81 97 ILE A N 1
ATOM 746 C CA . ILE A 1 97 ? -9.410 1.384 5.257 1.00 87.81 97 ILE A CA 1
ATOM 747 C C . ILE A 1 97 ? -9.589 2.601 6.168 1.00 87.81 97 ILE A C 1
ATOM 749 O O . ILE A 1 97 ? -10.454 2.594 7.038 1.00 87.81 97 ILE A O 1
ATOM 753 N N . GLU A 1 98 ? -8.776 3.644 5.990 1.00 89.62 98 GLU A N 1
ATOM 754 C CA . GLU A 1 98 ? -8.901 4.885 6.756 1.00 89.62 98 GLU A CA 1
ATOM 755 C C . GLU A 1 98 ? -10.265 5.542 6.524 1.00 89.62 98 GLU A C 1
ATOM 757 O O . GLU A 1 98 ? -10.932 5.917 7.485 1.00 89.62 98 GLU A O 1
ATOM 762 N N . GLN A 1 99 ? -10.716 5.625 5.268 1.00 89.81 99 GLN A N 1
ATOM 763 C CA . GLN A 1 99 ? -12.038 6.163 4.943 1.00 89.81 99 GLN A CA 1
ATOM 764 C C . GLN A 1 99 ? -13.168 5.323 5.546 1.00 89.81 99 GLN A C 1
ATOM 766 O O . GLN A 1 99 ? -14.104 5.883 6.111 1.00 89.81 99 GLN A O 1
ATOM 771 N N . GLU A 1 100 ? -13.082 3.995 5.464 1.00 87.88 100 GLU A N 1
ATOM 772 C CA . GLU A 1 100 ? -14.054 3.085 6.081 1.00 87.88 100 GLU A CA 1
ATOM 773 C C . GLU A 1 100 ? -14.113 3.281 7.599 1.00 87.88 100 GLU A C 1
ATOM 775 O O . GLU A 1 100 ? -15.191 3.523 8.139 1.00 87.88 100 GLU A O 1
ATOM 780 N N . MET A 1 101 ? -12.961 3.297 8.278 1.00 87.12 101 MET A N 1
ATOM 781 C CA . MET A 1 101 ? -12.890 3.559 9.719 1.00 87.12 101 MET A CA 1
ATOM 782 C C . MET A 1 101 ? -13.476 4.921 10.095 1.00 87.12 101 MET A C 1
ATOM 784 O O . MET A 1 101 ? -14.229 5.016 11.062 1.00 87.12 101 MET A O 1
ATOM 788 N N . LEU A 1 102 ? -13.138 5.982 9.359 1.00 89.12 102 LEU A N 1
ATOM 789 C CA . LEU A 1 102 ? -13.667 7.321 9.626 1.00 89.12 102 LEU A CA 1
ATO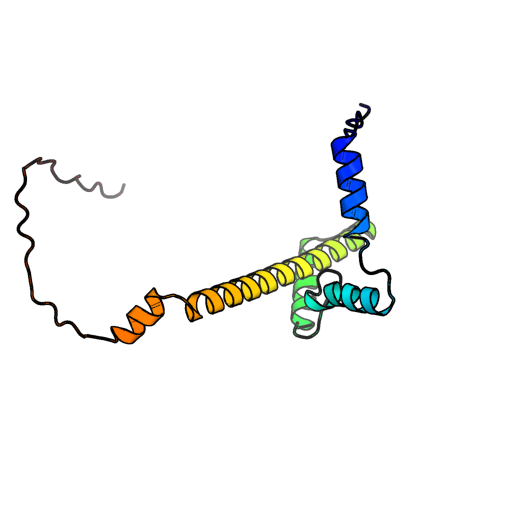M 790 C C . LEU A 1 102 ? -15.184 7.368 9.430 1.00 89.12 102 LEU A C 1
ATOM 792 O O . LEU A 1 102 ? -15.886 7.954 10.252 1.00 89.12 102 LEU A O 1
ATOM 796 N N . ASN A 1 103 ? -15.699 6.720 8.386 1.00 88.31 103 ASN A N 1
ATOM 797 C CA . ASN A 1 103 ? -17.135 6.635 8.135 1.00 88.31 103 ASN A CA 1
ATOM 798 C C . ASN A 1 103 ? -17.862 5.861 9.240 1.00 88.31 103 ASN A C 1
ATOM 800 O O . ASN A 1 103 ? -18.907 6.318 9.698 1.00 88.31 103 ASN A O 1
ATOM 804 N N . GLU A 1 104 ? -17.304 4.743 9.711 1.00 86.12 104 GLU A N 1
ATOM 805 C CA . GLU A 1 104 ? -17.845 3.994 10.853 1.00 86.12 104 GLU A CA 1
ATOM 806 C C . GLU A 1 104 ? -17.848 4.842 12.131 1.00 86.12 104 GLU A C 1
ATOM 808 O O . GLU A 1 104 ? -18.865 4.928 12.818 1.00 86.12 104 GLU A O 1
ATOM 813 N N . MET A 1 105 ? -16.744 5.534 12.429 1.00 83.44 105 MET A N 1
ATOM 814 C CA . MET A 1 105 ? -16.658 6.435 13.584 1.00 83.44 105 MET A CA 1
ATOM 815 C C . MET A 1 105 ? -17.692 7.567 13.512 1.00 83.44 105 MET A C 1
ATOM 817 O O . MET A 1 105 ? -18.321 7.892 14.520 1.00 83.44 105 MET A O 1
ATOM 821 N N . LEU A 1 106 ? -17.895 8.155 12.329 1.00 85.31 106 LEU A N 1
ATOM 822 C CA . LEU A 1 106 ? -18.916 9.180 12.106 1.00 85.31 106 LEU A CA 1
ATOM 823 C C . LEU A 1 106 ? -20.337 8.616 12.213 1.00 85.31 106 LEU A C 1
ATOM 825 O O . LEU A 1 106 ? -21.218 9.306 12.719 1.00 85.31 106 LEU A O 1
ATOM 829 N N . ALA A 1 107 ? -20.574 7.386 11.755 1.00 80.06 107 ALA A N 1
ATOM 830 C CA . ALA A 1 107 ? -21.872 6.731 11.883 1.00 80.06 107 ALA A CA 1
ATOM 831 C C . ALA A 1 107 ? -22.239 6.512 13.358 1.00 80.06 107 ALA A C 1
ATOM 833 O O . ALA A 1 107 ? -23.332 6.895 13.768 1.00 80.06 107 ALA A O 1
ATOM 834 N N . VAL A 1 108 ? -21.296 6.021 14.171 1.00 77.25 108 VAL A N 1
ATOM 835 C CA . VAL A 1 108 ? -21.481 5.867 15.626 1.00 77.25 108 VAL A CA 1
ATOM 836 C C . VAL A 1 108 ? -21.717 7.216 16.309 1.00 77.25 108 VAL A C 1
ATOM 838 O O . VAL A 1 108 ? -22.576 7.324 17.180 1.00 77.25 108 VAL A O 1
ATOM 841 N N . ALA A 1 109 ? -20.992 8.264 15.905 1.00 73.25 109 ALA A N 1
ATOM 842 C CA . ALA A 1 109 ? -21.197 9.606 16.448 1.00 73.25 109 ALA A CA 1
ATOM 843 C C . ALA A 1 109 ? -22.590 10.173 16.116 1.00 73.25 109 ALA A C 1
ATOM 845 O O . ALA A 1 109 ? -23.159 10.887 16.936 1.00 73.25 109 ALA A O 1
ATOM 846 N N . ARG A 1 110 ? -23.152 9.840 14.946 1.00 65.25 110 ARG A N 1
ATOM 847 C CA . ARG A 1 110 ? -24.512 10.241 14.544 1.00 65.25 110 ARG A CA 1
ATOM 848 C C . ARG A 1 110 ? -25.597 9.465 15.285 1.00 65.25 110 ARG A C 1
ATOM 850 O O . ARG A 1 110 ? -26.611 10.046 15.646 1.00 65.25 110 ARG A O 1
ATOM 857 N N . GLU A 1 111 ? -25.382 8.176 15.541 1.00 62.81 111 GLU A N 1
ATOM 858 C CA . GLU A 1 111 ? -26.352 7.308 16.230 1.00 62.81 111 GLU A CA 1
ATOM 859 C C . GLU A 1 111 ? -26.585 7.676 17.708 1.00 62.81 111 GLU A C 1
ATOM 861 O O . GLU A 1 111 ? -27.551 7.209 18.306 1.00 62.81 111 GLU A O 1
ATOM 866 N N . GLY A 1 112 ? -25.745 8.542 18.284 1.00 61.62 112 GLY A N 1
ATOM 867 C CA . GLY A 1 112 ? -25.890 9.074 19.642 1.00 61.62 112 GLY A CA 1
ATOM 868 C C . GLY A 1 112 ? -25.886 10.602 19.730 1.00 61.62 112 GLY A C 1
ATOM 869 O O . GLY A 1 112 ? -25.645 11.126 20.816 1.00 61.62 112 GLY A O 1
ATOM 870 N N . ASP A 1 113 ? -26.095 11.319 18.620 1.00 69.38 113 ASP A N 1
ATOM 871 C CA . ASP A 1 113 ? -26.126 12.784 18.620 1.00 69.38 113 ASP A CA 1
ATOM 872 C C . ASP A 1 113 ? -27.473 13.293 19.179 1.00 69.38 113 ASP A C 1
ATOM 874 O O . ASP A 1 113 ? -28.520 13.072 18.556 1.00 69.38 113 ASP A O 1
ATOM 878 N N . PRO A 1 114 ? -27.482 14.020 20.317 1.00 67.38 114 PRO A N 1
ATOM 879 C CA . PRO A 1 114 ? -28.701 14.611 20.869 1.00 67.38 114 PRO A CA 1
ATOM 880 C C . PRO A 1 114 ? -29.421 15.533 19.876 1.00 67.38 114 PRO A C 1
ATOM 882 O O . PRO A 1 114 ? -30.640 15.691 19.953 1.00 67.38 114 PRO A O 1
ATOM 885 N N . LEU A 1 115 ? -28.689 16.145 18.935 1.00 68.69 115 LEU A N 1
ATOM 886 C CA . LEU A 1 115 ? -29.271 16.971 17.877 1.00 68.69 115 LEU A CA 1
ATOM 887 C C . LEU A 1 115 ? -29.985 16.133 16.812 1.00 68.69 115 LEU A C 1
ATOM 889 O O . LEU A 1 115 ? -30.975 16.601 16.254 1.00 68.69 115 LEU A O 1
ATOM 893 N N . ASP A 1 116 ? -29.542 14.906 16.550 1.00 69.69 116 ASP A N 1
ATOM 894 C CA . ASP A 1 116 ? -30.168 13.997 15.583 1.00 69.69 116 ASP A CA 1
ATOM 895 C C . ASP A 1 116 ? -31.444 13.365 16.175 1.00 69.69 116 ASP A C 1
ATOM 897 O O . ASP A 1 116 ? -32.456 13.201 15.484 1.00 69.69 116 ASP A O 1
ATOM 901 N N . GLU A 1 117 ? -31.455 13.115 17.489 1.00 65.69 117 GLU A N 1
ATOM 902 C CA . GLU A 1 117 ? -32.659 12.757 18.252 1.00 65.69 117 GLU A CA 1
ATOM 903 C C . GLU A 1 117 ? -33.662 13.919 18.311 1.00 65.69 117 GLU A C 1
ATOM 905 O O . GLU A 1 117 ? -34.843 13.735 18.000 1.00 65.69 117 GLU A O 1
ATOM 910 N N . LEU A 1 118 ? -33.193 15.141 18.598 1.00 66.00 118 LEU A N 1
ATOM 911 C CA . LEU A 1 118 ? -34.017 16.352 18.514 1.00 66.00 118 LEU A CA 1
ATOM 912 C C . LEU A 1 118 ? -34.569 16.569 17.101 1.00 66.00 118 LEU A C 1
ATOM 914 O O . LEU A 1 118 ? -35.733 16.919 16.958 1.00 66.00 118 LEU A O 1
ATOM 918 N N . THR A 1 119 ? -33.784 16.327 16.052 1.00 72.31 119 THR A N 1
ATOM 919 C CA . THR A 1 119 ? -34.218 16.498 14.654 1.00 72.31 119 THR A CA 1
ATOM 920 C C . THR A 1 119 ? -35.269 15.460 14.245 1.00 72.31 119 THR A C 1
ATOM 922 O O . THR A 1 119 ? -36.222 15.804 13.541 1.00 72.31 119 THR A O 1
ATOM 925 N N . ARG A 1 120 ? -35.164 14.211 14.727 1.00 65.44 120 ARG A N 1
ATOM 926 C CA . ARG A 1 120 ? -36.219 13.187 14.568 1.00 65.44 120 ARG A CA 1
ATOM 927 C C . ARG A 1 120 ? -37.490 13.536 15.346 1.00 65.44 120 ARG A C 1
ATOM 929 O O . ARG A 1 120 ? -38.582 13.391 14.799 1.00 65.44 120 ARG A O 1
ATOM 936 N N . LEU A 1 121 ? -37.361 14.006 16.591 1.00 67.38 121 LEU A N 1
ATOM 937 C CA . LEU A 1 121 ? -38.487 14.422 17.442 1.00 67.38 121 LEU A CA 1
ATOM 938 C C . LEU A 1 121 ? -39.200 15.666 16.902 1.00 67.38 121 LEU A C 1
ATOM 940 O O . LEU A 1 121 ? -40.423 15.759 16.966 1.00 67.38 121 LEU A O 1
ATOM 944 N N . LEU A 1 122 ? -38.446 16.597 16.317 1.00 75.06 122 LEU A N 1
ATOM 945 C CA . LEU A 1 122 ? -38.956 17.791 15.638 1.00 75.06 122 LEU A CA 1
ATOM 946 C C . LEU A 1 122 ? -39.423 17.502 14.199 1.00 75.06 122 LEU A C 1
ATOM 948 O O . LEU A 1 122 ? -39.653 18.445 13.438 1.00 75.06 122 LEU A O 1
ATOM 952 N N . GLY A 1 123 ? -39.554 16.219 13.832 1.00 52.72 123 GLY A N 1
ATOM 953 C CA . GLY A 1 123 ? -39.852 15.719 12.495 1.00 52.72 123 GLY A CA 1
ATOM 954 C C . GLY A 1 123 ? -40.773 16.626 11.681 1.00 52.72 123 GLY A C 1
ATOM 955 O O . GLY A 1 123 ? -41.931 16.830 12.026 1.00 52.72 123 GLY A O 1
ATOM 956 N N . SER A 1 124 ? -40.225 17.151 10.579 1.00 55.66 124 SER A N 1
ATOM 957 C CA . SER A 1 124 ? -40.927 17.763 9.444 1.00 55.66 124 SER A CA 1
ATOM 958 C C . SER A 1 124 ? -42.217 18.519 9.794 1.00 55.66 124 SER A C 1
ATOM 960 O O . SER A 1 124 ? -43.297 18.225 9.280 1.00 55.66 124 SER A O 1
ATOM 962 N N . SER A 1 125 ? -42.115 19.584 10.589 1.00 41.44 125 SER A N 1
ATOM 963 C CA . SER A 1 125 ? -43.035 20.692 10.356 1.00 41.44 125 SER A CA 1
ATOM 964 C C . SER A 1 125 ? -42.640 21.302 9.015 1.00 41.44 125 SER A C 1
ATOM 966 O O . SER A 1 125 ? -41.635 22.009 8.909 1.00 41.44 125 SER A O 1
ATOM 968 N N . LYS A 1 126 ? -43.424 21.036 7.963 1.00 51.28 126 LYS A N 1
ATOM 969 C CA . LYS A 1 126 ? -43.571 22.007 6.875 1.00 51.28 126 LYS A CA 1
ATOM 970 C C . LYS A 1 126 ? -44.111 23.287 7.515 1.00 51.28 126 LYS A C 1
ATOM 972 O O . LYS A 1 126 ? -45.310 23.551 7.479 1.00 51.28 126 LYS A O 1
ATOM 977 N N . ALA A 1 127 ? -43.234 24.079 8.119 1.00 41.78 127 ALA A N 1
ATOM 978 C CA . ALA A 1 127 ? -43.551 25.431 8.510 1.00 41.78 127 ALA A CA 1
ATOM 979 C C . ALA A 1 127 ? -43.624 26.231 7.209 1.00 41.78 127 ALA A C 1
ATOM 981 O O . ALA A 1 127 ? -42.630 26.757 6.713 1.00 41.78 127 ALA A O 1
ATOM 982 N N . SER A 1 128 ? -44.825 26.235 6.623 1.00 42.78 128 SER A N 1
ATOM 983 C CA . SER A 1 128 ? -45.315 27.294 5.750 1.00 42.78 128 SER A CA 1
ATOM 984 C C . SER A 1 128 ? -44.763 28.614 6.269 1.00 42.78 128 SER A C 1
ATOM 986 O O . SER A 1 128 ? -45.157 29.035 7.352 1.00 42.78 128 SER A O 1
ATOM 988 N N . SER A 1 129 ? -43.814 29.218 5.552 1.00 36.66 129 SER A N 1
ATOM 989 C CA . SER A 1 129 ? -43.186 30.468 5.969 1.00 36.66 129 SER A CA 1
ATOM 990 C C . SER A 1 129 ? -44.260 31.541 6.151 1.00 36.66 129 SER A C 1
ATOM 992 O O . SER A 1 129 ? -44.835 31.974 5.150 1.00 36.66 129 SER A O 1
ATOM 994 N N . PRO A 1 130 ? -44.533 32.028 7.375 1.00 37.31 130 PRO A N 1
ATOM 995 C CA . PRO A 1 130 ? -45.216 33.291 7.527 1.00 37.31 130 PRO A CA 1
ATOM 996 C C . PRO A 1 130 ? -44.155 34.360 7.292 1.00 37.31 130 PRO A C 1
ATOM 998 O O . PRO A 1 130 ? -43.120 34.415 7.956 1.00 37.31 130 PRO A O 1
ATOM 1001 N N . HIS A 1 131 ? -44.401 35.180 6.287 1.00 44.28 131 HIS A N 1
ATOM 1002 C CA . HIS A 1 131 ? -43.624 36.360 5.947 1.00 44.28 131 HIS A CA 1
ATOM 1003 C C . HIS A 1 131 ? -43.554 37.265 7.188 1.00 44.28 131 HIS A C 1
ATOM 1005 O O . HIS A 1 131 ? -44.492 37.997 7.489 1.00 44.28 131 HIS A O 1
ATOM 1011 N N . ILE A 1 132 ? -42.462 37.191 7.947 1.00 40.75 132 ILE A N 1
ATOM 1012 C CA . ILE A 1 132 ? -42.177 38.115 9.045 1.00 40.75 132 ILE A CA 1
ATOM 1013 C C . ILE A 1 132 ? -40.952 38.910 8.621 1.00 40.75 132 ILE A C 1
ATOM 1015 O O . ILE A 1 132 ? -39.810 38.458 8.678 1.00 40.75 132 ILE A O 1
ATOM 1019 N N . GLY A 1 133 ? -41.252 40.096 8.092 1.00 38.78 133 GLY A N 1
ATOM 1020 C CA . 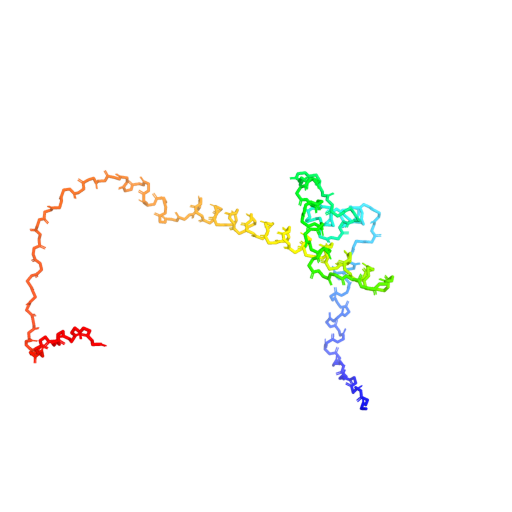GLY A 1 133 ? -40.278 41.090 7.691 1.00 38.78 133 GLY A CA 1
ATOM 1021 C C . GLY A 1 133 ? -39.485 41.581 8.894 1.00 38.78 133 GLY A C 1
ATOM 1022 O O . GLY A 1 133 ? -40.029 42.197 9.809 1.00 38.78 133 GLY A O 1
ATOM 1023 N N . TRP A 1 134 ? -38.177 41.358 8.856 1.00 34.56 134 TRP A N 1
ATOM 1024 C CA . TRP A 1 134 ? -37.248 42.049 9.733 1.00 34.56 134 TRP A CA 1
ATOM 1025 C C . TRP A 1 134 ? -37.087 43.486 9.237 1.00 34.56 134 TRP A C 1
ATOM 1027 O O . TRP A 1 134 ? -36.363 43.770 8.285 1.00 34.56 134 TRP A O 1
ATOM 1037 N N . ARG A 1 135 ? -37.806 44.404 9.890 1.00 32.59 135 ARG A N 1
ATOM 1038 C CA . ARG A 1 135 ? -37.584 45.849 9.808 1.00 32.59 135 ARG A CA 1
ATOM 1039 C C . ARG A 1 135 ? -36.188 46.145 10.366 1.00 32.59 135 ARG A C 1
ATOM 1041 O O . ARG A 1 135 ? -35.992 46.132 11.577 1.00 32.59 135 ARG A O 1
ATOM 1048 N N . SER A 1 136 ? -35.214 46.399 9.493 1.00 41.78 136 SER A N 1
ATOM 1049 C CA . SER A 1 136 ? -33.897 46.891 9.897 1.00 41.78 136 SER A CA 1
ATOM 1050 C C . SER A 1 136 ? -33.958 48.404 10.115 1.00 41.78 136 SER A C 1
ATOM 1052 O O . SER A 1 136 ? -33.837 49.188 9.175 1.00 41.78 136 SER A O 1
ATOM 1054 N N . GLU A 1 137 ? -34.118 48.834 11.361 1.00 36.41 137 GLU A N 1
ATOM 1055 C CA . GLU A 1 137 ? -33.699 50.175 11.762 1.00 36.41 137 GLU A CA 1
ATOM 1056 C C . GLU A 1 137 ? -32.272 50.086 12.293 1.00 36.41 137 GLU A C 1
ATOM 1058 O O . GLU A 1 137 ? -32.045 49.662 13.421 1.00 36.41 137 GLU A O 1
ATOM 1063 N N . ARG A 1 138 ? -31.304 50.456 11.447 1.00 41.75 138 ARG A N 1
ATOM 1064 C CA . ARG A 1 138 ? -30.138 51.265 11.832 1.00 41.75 138 ARG A CA 1
ATOM 1065 C C . ARG A 1 138 ? -29.316 51.653 10.598 1.00 41.75 138 ARG A C 1
ATOM 1067 O O . ARG A 1 138 ? -28.619 50.836 10.018 1.00 41.75 138 ARG A O 1
ATOM 1074 N N . GLY A 1 139 ? -29.403 52.941 10.265 1.00 37.53 139 GLY A N 1
ATOM 1075 C CA . GLY A 1 139 ? -28.243 53.791 9.984 1.00 37.53 139 GLY A CA 1
ATOM 1076 C C . GLY A 1 139 ? -27.453 53.546 8.697 1.00 37.53 139 GLY A C 1
ATOM 1077 O O . GLY A 1 139 ? -26.521 52.756 8.671 1.00 37.53 139 GLY A O 1
ATOM 1078 N N . ARG A 1 140 ? -27.770 54.358 7.681 1.00 37.25 140 ARG A N 1
ATOM 1079 C CA . ARG A 1 140 ? -26.917 54.773 6.554 1.00 37.25 140 ARG A CA 1
ATOM 1080 C C . ARG A 1 140 ? -25.404 54.680 6.819 1.00 37.25 140 ARG A C 1
ATOM 1082 O O . ARG A 1 140 ? -24.883 55.466 7.603 1.00 37.25 140 ARG A O 1
ATOM 1089 N N . LEU A 1 141 ? -24.708 53.918 5.980 1.00 36.03 141 LEU A N 1
ATOM 1090 C CA . LEU A 1 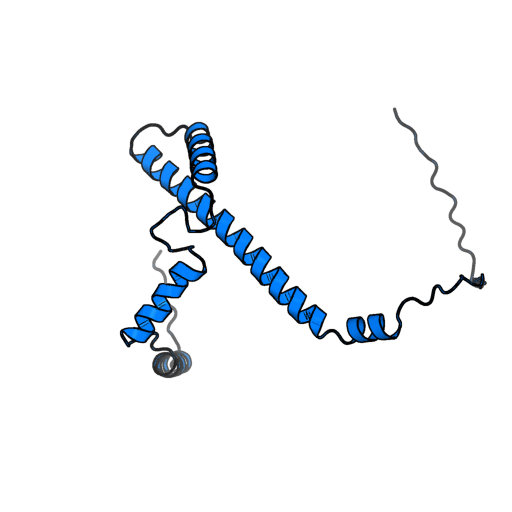141 ? -23.525 54.404 5.269 1.00 36.03 141 LEU A CA 1
ATOM 1091 C C . LEU A 1 141 ? -23.671 53.983 3.806 1.00 36.03 141 LEU A C 1
ATOM 1093 O O . LEU A 1 141 ? -23.687 52.801 3.478 1.00 36.03 141 LEU A O 1
ATOM 1097 N N . ALA A 1 142 ? -23.874 54.973 2.943 1.00 39.62 142 ALA A N 1
ATOM 1098 C CA . ALA A 1 142 ? -23.895 54.790 1.506 1.00 39.62 142 ALA A CA 1
ATOM 1099 C C . ALA A 1 142 ? -22.457 54.598 1.013 1.00 39.62 142 ALA A C 1
ATOM 1101 O O . ALA A 1 142 ? -21.624 55.482 1.202 1.00 39.62 142 ALA A O 1
ATOM 1102 N N . VAL A 1 143 ? -22.189 53.479 0.346 1.00 44.25 143 VAL A N 1
ATOM 1103 C CA . VAL A 1 143 ? -21.075 53.346 -0.595 1.00 44.25 143 VAL A CA 1
ATOM 1104 C C . VAL A 1 143 ? -21.672 52.713 -1.850 1.00 44.25 143 VAL A C 1
ATOM 1106 O O . VAL A 1 143 ? -22.295 51.656 -1.777 1.00 44.25 143 VAL A O 1
ATOM 1109 N N . GLY A 1 144 ? -21.612 53.448 -2.962 1.00 44.22 144 GLY A N 1
ATOM 1110 C CA . GLY A 1 144 ? -22.256 53.102 -4.230 1.00 44.22 144 GLY A CA 1
ATOM 1111 C C . GLY A 1 144 ? -21.694 51.831 -4.881 1.00 44.22 144 GLY A C 1
ATOM 1112 O O . GLY A 1 144 ? -20.650 51.329 -4.463 1.00 44.22 144 GLY A O 1
ATOM 1113 N N . PRO A 1 145 ? -22.388 51.293 -5.899 1.00 50.53 145 PRO A N 1
ATOM 1114 C CA . PRO A 1 145 ? -22.041 50.014 -6.506 1.00 50.53 145 PRO A CA 1
ATOM 1115 C C . PRO A 1 145 ? -20.690 50.080 -7.241 1.00 50.53 145 PRO A C 1
ATOM 1117 O O . PRO A 1 145 ? -20.431 51.063 -7.941 1.00 50.53 145 PRO A O 1
ATOM 1120 N N . PRO A 1 146 ? -19.842 49.038 -7.146 1.00 47.44 146 PRO A N 1
ATOM 1121 C CA . PRO A 1 146 ? -18.678 48.918 -8.011 1.00 47.44 146 PRO A CA 1
ATOM 1122 C C . PRO A 1 146 ? -19.146 48.721 -9.458 1.00 47.44 146 PRO A C 1
ATOM 1124 O O . PRO A 1 146 ? -19.925 47.814 -9.761 1.00 47.44 146 PRO A O 1
ATOM 1127 N N . GLN A 1 147 ? -18.694 49.608 -10.345 1.00 56.06 147 GLN A N 1
ATOM 1128 C CA . GLN A 1 147 ? -18.944 49.499 -11.775 1.00 56.06 147 GLN A CA 1
ATOM 1129 C C . GLN A 1 147 ? -18.262 48.252 -12.344 1.00 56.06 147 GLN A C 1
ATOM 1131 O O . GLN A 1 147 ? -17.117 47.938 -12.024 1.00 56.06 147 GLN A O 1
ATOM 1136 N N . GLN A 1 148 ? -19.009 47.547 -13.188 1.00 43.59 148 GLN A N 1
ATOM 1137 C CA . GLN A 1 148 ? -18.555 46.409 -13.971 1.00 43.59 148 GLN A CA 1
ATOM 1138 C C . GLN A 1 148 ? -17.570 46.898 -15.036 1.00 43.59 148 GLN A C 1
ATOM 1140 O O . GLN A 1 148 ? -17.949 47.672 -15.912 1.00 43.59 148 GLN A O 1
ATOM 1145 N N . CYS A 1 149 ? -16.330 46.415 -14.998 1.00 44.12 149 CYS A N 1
ATOM 1146 C CA . CYS A 1 149 ? -15.458 46.450 -16.165 1.00 44.12 149 CYS A CA 1
ATOM 1147 C C . CYS A 1 149 ? -15.613 45.121 -16.908 1.00 44.12 149 CYS A C 1
ATOM 1149 O O . CYS A 1 149 ? -15.267 44.063 -16.383 1.00 44.12 149 CYS A O 1
ATOM 1151 N N . GLY A 1 150 ? -16.191 45.201 -18.107 1.00 45.03 150 GLY A N 1
ATOM 1152 C CA . GLY A 1 150 ? -16.186 44.132 -19.101 1.00 45.03 150 GLY A CA 1
ATOM 1153 C C . GLY A 1 150 ? -14.798 43.926 -19.730 1.00 45.03 150 GLY A C 1
ATOM 1154 O O . GLY A 1 150 ? -13.857 44.651 -19.400 1.00 45.03 150 GLY A O 1
ATOM 1155 N N . PRO A 1 151 ? -14.664 42.920 -20.609 1.00 51.47 151 PRO A N 1
ATOM 1156 C CA . PRO A 1 151 ? -13.377 42.410 -21.066 1.00 51.47 151 PRO A CA 1
ATOM 1157 C C . PRO A 1 151 ? -12.750 43.281 -22.162 1.00 51.47 151 PRO A C 1
ATOM 1159 O O . PRO A 1 151 ? -13.464 43.860 -22.984 1.00 51.47 151 PRO A O 1
ATOM 1162 N N . VAL A 1 152 ? -11.415 43.291 -22.202 1.00 49.44 152 VAL A N 1
ATOM 1163 C CA . VAL A 1 152 ? -10.597 43.649 -23.371 1.00 49.44 152 VAL A CA 1
ATOM 1164 C C . VAL A 1 152 ? -9.555 42.558 -23.557 1.00 49.44 152 VAL A C 1
ATOM 1166 O O . VAL A 1 152 ? -8.954 42.172 -22.527 1.00 49.44 152 VAL A O 1
#

Secondary structure (DSSP, 8-state):
-----PPPPHHHHHHHHHHHHH-----SHHHHHHHHHHHHHH-TT-SSSS-TTS-HHHHHHHHHHHHHHH---SHHHHHHHHHHHHHHHHHHHHHHHHHHHHHHHHHHHHHT-HHHHHHHHTTT-------------------PPPPP----

pLDDT: mean 74.37, std 19.3, range [32.59, 97.81]

Sequence (152 aa):
MAKQKLKTTDKQTAANRRNAEESTGPITPAGKAKASRNSIKHGLLASDIVLGGESREEFESFRDTMIERLDPDGELENMLAHRIVAGAWRLRRAGRIEQEMLNEMLAVAREGDPLDELTRLLGSSKASSPHIGWRSERGRLAVGPPQQCGPV

Radius of gyration: 30.28 Å; chains: 1; bounding box: 75×73×60 Å